Protein 7YRB (pdb70)

Radius of gyration: 11.45 Å; Cα contacts (8 Å, |Δi|>4): 161; chains: 1; bounding box: 30×28×24 Å

Nearest PDB structures (foldseek):
  7yrb-assembly1_A  TM=1.012E+00  e=1.126E-17  Homo sapiens
  8j9q-assembly3_C  TM=8.832E-01  e=6.748E-05  Homo sapiens
  8j9r-assembly1_A  TM=9.237E-01  e=1.129E-04  Homo sapiens
  8p83-assembly1_D  TM=8.266E-01  e=2.483E-03  Homo sapiens
  8bja-assembly1_B  TM=8.768E-01  e=1.506E-02  Homo sapiens

Sequence (83 aa):
GSDAIEKAVSRGQCLYKISSYTSYPMHDFYRCHTCNTTDRNAICVNCIKKCHQGHDVEFIRHDRFFCDCGAGTLSNPCTLAGE

Organism: Homo sapiens (NCBI:txid9606)

Solvent-accessible surface area: 4979 Å² total; per-residue (Å²): 132,98,90,56,38,100,119,16,22,92,181,30,89,3,4,47,121,97,4,46,143,107,48,128,21,77,10,40,6,43,25,0,67,85,1,63,83,47,120,192,0,13,0,0,17,19,0,12,140,102,15,3,140,82,51,85,57,89,107,51,118,97,42,158,10,45,0,23,1,15,29,58,67,15,68,69,109,19,45,29,45,72,168

InterPro domains:
  IPR003126 Zinc finger, UBR-type [PF02207] (272-318)
  IPR003126 Zinc finger, UBR-type [PS51157] (257-328)
  IPR003126 Zinc finger, UBR-type [SM00396] (262-327)
  IPR006626 Parallel beta-helix repeat [SM00710] (26-48)
  IPR006626 Parallel beta-helix repeat [SM00710] (49-71)
  IPR006626 Parallel beta-helix repeat [SM00710] (72-94)
  IPR006626 Parallel beta-helix repeat [SM00710] (95-117)
  IPR006626 Parallel beta-helix repeat [SM00710] (118-140)
  IPR006626 Parallel beta-helix repeat [SM00710] (141-163)
  IPR006626 Parallel beta-helix repeat [SM00710] (164-186)
  IPR006626 Parallel beta-helix repeat [SM00710] (187-209)
  IPR006626 Parallel beta-helix repeat [SM00710] (210-232)
  IPR006626 Parallel beta-helix repeat [SM00710] (233-254)
  IPR006633 Carbohydrate-binding/sugar hydrolysis domain [SM00722] (26-131)
  IPR006633 Carbohydrate-binding/sugar hydrolysis domain [SM00722] (132-261)
  IPR011050 Pectin lyase fold/virulence factor [SSF51126] (27-119)
  IPR011050 Pectin lyase fold/virulence factor [SSF51126] (88-250)
  IPR012334 Pectin lyase fold [G3DSA:2.160.20.10] (20-137)
  IPR012334 Pectin lyase fold [G3DSA:2.160.20.10] (138-266)
  IPR022441 Parallel beta-helix repeat-2 [TIGR03804] (112-153)

Secondary structure (DSSP, 8-state):
--SHHHHHHHTT--THHHHTTT---EEEEEEESTT-SSTT--B-HHHHHHTTTTS-EEEEEEEE---TTTTT-SSS--TTS--

Structure (mmCIF, N/CA/C/O backbone):
data_7YRB
#
_entry.id   7YRB
#
_cell.length_a   38.848
_cell.length_b   39.359
_cell.length_c   45.248
_cell.angle_alpha   90.000
_cell.angle_beta   90.000
_cell.angle_gamma   90.000
#
_symmetry.space_group_name_H-M   'P 21 21 21'
#
loop_
_entity.id
_entity.type
_entity.pdbx_description
1 polymer 'F-box protein 11, isoform CRA_f'
2 non-polymer 'ZINC ION'
3 non-polymer 'SULFATE ION'
4 water water
#
loop_
_atom_site.group_PDB
_atom_site.id
_atom_site.type_symbol
_atom_site.label_atom_id
_atom_site.label_alt_id
_atom_site.label_comp_id
_atom_site.label_asym_id
_atom_site.label_entity_id
_atom_site.label_seq_id
_atom_site.pdbx_PDB_ins_code
_atom_site.Cartn_x
_atom_site.Cartn_y
_atom_site.Cartn_z
_atom_site.occupancy
_atom_site.B_iso_or_equiv
_atom_site.auth_seq_id
_atom_site.auth_comp_id
_atom_site.auth_asym_id
_atom_site.auth_atom_id
_atom_site.pdbx_PDB_model_num
ATOM 1 N N . GLY A 1 1 ? 0.97976 14.07120 1.73079 1.000 23.73518 822 GLY A N 1
ATOM 2 C CA . GLY A 1 1 ? 1.22852 13.87618 0.30770 1.000 23.12711 822 GLY A CA 1
ATOM 3 C C . GLY A 1 1 ? 0.29088 12.83717 -0.26323 1.000 20.95358 822 GLY A C 1
ATOM 4 O O . GLY A 1 1 ? -0.62045 12.39812 0.43318 1.000 22.78840 822 GLY A O 1
ATOM 7 N N . SER A 1 2 ? 0.50165 12.45217 -1.51523 1.000 21.05215 823 SER A N 1
ATOM 8 C CA . SER A 1 2 ? -0.34898 11.42286 -2.11251 1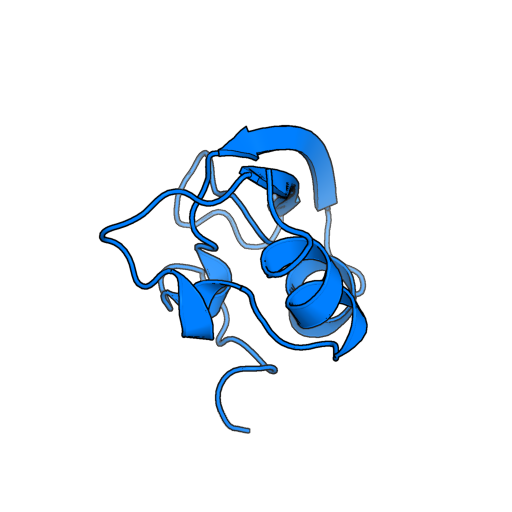.000 22.80005 823 SER A CA 1
ATOM 9 C C . SER A 1 2 ? -0.00742 10.04985 -1.52858 1.000 23.71522 823 SER A C 1
ATOM 10 O O . SER A 1 2 ? 1.03151 9.85107 -0.89316 1.000 24.09795 823 SER A O 1
ATOM 18 N N . ASP A 1 3 ? -0.88475 9.08877 -1.78704 1.000 21.24807 824 ASP A N 1
ATOM 19 C CA . ASP A 1 3 ? -0.66041 7.70098 -1.38792 1.000 20.95119 824 ASP A CA 1
ATOM 20 C C . ASP A 1 3 ? 0.14325 6.91187 -2.40918 1.000 23.82947 824 ASP A C 1
ATOM 21 O O . ASP A 1 3 ? 0.22050 5.68727 -2.29553 1.000 22.39327 824 ASP A O 1
ATOM 30 N N . ALA A 1 4 ? 0.80388 7.55854 -3.36107 1.000 23.11726 825 ALA A N 1
ATOM 31 C CA . ALA A 1 4 ? 1.40772 6.78304 -4.44513 1.000 21.85893 825 ALA A CA 1
ATOM 32 C C . ALA A 1 4 ? 2.55044 5.88628 -3.95514 1.000 20.81760 825 ALA A C 1
ATOM 33 O O . ALA A 1 4 ? 2.71659 4.77347 -4.45937 1.000 21.02052 825 ALA A O 1
ATOM 40 N N . ILE A 1 5 ? 3.36402 6.34543 -3.00492 1.000 21.18630 826 ILE A N 1
ATOM 41 C CA . ILE A 1 5 ? 4.42881 5.49560 -2.47457 1.000 20.55647 826 ILE A CA 1
ATOM 42 C C . ILE A 1 5 ? 3.83234 4.34795 -1.67630 1.000 21.80851 826 ILE A C 1
ATOM 43 O O . ILE A 1 5 ? 4.26729 3.19569 -1.79736 1.000 21.44689 826 ILE A O 1
ATOM 59 N N . GLU A 1 6 ? 2.84138 4.64480 -0.83035 1.000 23.26800 827 GLU A N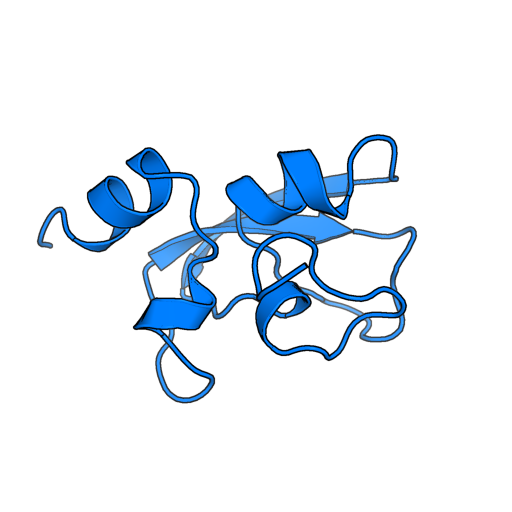 1
ATOM 60 C CA . GLU A 1 6 ? 2.21498 3.60108 -0.02544 1.000 21.90057 827 GLU A CA 1
ATOM 61 C C . GLU A 1 6 ? 1.56800 2.54930 -0.90866 1.000 24.07218 827 GLU A C 1
ATOM 62 O O . GLU A 1 6 ? 1.61762 1.34781 -0.60479 1.000 24.06691 827 GLU A O 1
ATOM 74 N N . LYS A 1 7 ? 0.97318 2.96759 -2.01204 1.000 21.93096 828 LYS A N 1
ATOM 75 C CA . LYS A 1 7 ? 0.36721 2.01356 -2.92800 1.000 22.20019 828 LYS A CA 1
ATOM 76 C C . LYS A 1 7 ? 1.42469 1.13772 -3.59510 1.000 23.14148 828 LYS A C 1
ATOM 77 O O . LYS A 1 7 ? 1.21746 -0.07319 -3.77243 1.000 25.10815 828 LYS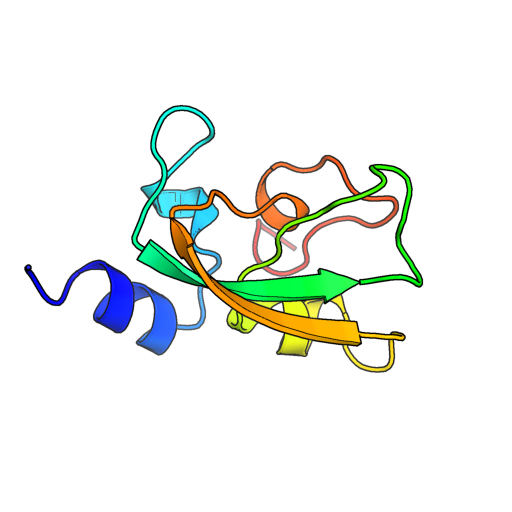 A O 1
ATOM 96 N N . ALA A 1 8 ? 2.54483 1.72919 -4.01521 1.000 21.25471 829 ALA A N 1
ATOM 97 C CA . ALA A 1 8 ? 3.61357 0.92459 -4.60054 1.000 22.12622 829 ALA A CA 1
ATOM 98 C C . ALA A 1 8 ? 4.12686 -0.10442 -3.60114 1.000 20.68078 829 ALA A C 1
ATOM 99 O O . ALA A 1 8 ? 4.41587 -1.25453 -3.96329 1.000 23.69267 829 ALA A O 1
ATOM 106 N N . VAL A 1 9 ? 4.24773 0.28776 -2.33256 1.000 21.25883 830 VAL A N 1
ATOM 107 C CA . VAL A 1 9 ? 4.68485 -0.66858 -1.31352 1.000 20.90381 830 VAL A CA 1
ATOM 108 C C . VAL A 1 9 ? 3.68070 -1.80191 -1.18502 1.000 21.63362 830 VAL A C 1
ATOM 109 O O . VAL A 1 9 ? 4.04848 -2.98272 -1.03990 1.000 22.38715 830 VAL A O 1
ATOM 122 N N . SER A 1 10 ? 2.39091 -1.46512 -1.21580 1.000 21.36584 831 SER A N 1
ATOM 123 C CA . SER A 1 10 ? 1.34584 -2.47384 -1.11773 1.000 23.75857 831 SER A CA 1
ATOM 124 C C . SER A 1 10 ? 1.35601 -3.43934 -2.28680 1.000 22.39354 831 SER A C 1
ATOM 125 O O . SER A 1 10 ? 0.84914 -4.56070 -2.15357 1.000 24.67812 831 SER A O 1
ATOM 133 N N . ARG A 1 11 ? 1.83490 -3.01733 -3.44949 1.000 22.91876 832 ARG A N 1
ATOM 134 C CA . ARG A 1 11 ? 1.94294 -3.92372 -4.58147 1.000 23.49668 832 ARG A CA 1
ATOM 135 C C . ARG A 1 11 ? 3.11681 -4.89123 -4.45228 1.000 22.75937 832 ARG A C 1
ATOM 136 O O . ARG A 1 11 ? 3.32304 -5.71894 -5.34468 1.000 22.68602 832 ARG A O 1
ATOM 157 N N . GLY A 1 12 ? 3.94528 -4.72888 -3.42326 1.000 22.56965 833 GLY A N 1
ATOM 158 C CA . GLY A 1 12 ? 5.06197 -5.60697 -3.21584 1.000 22.20882 833 GLY A CA 1
ATOM 159 C C . GLY A 1 12 ? 6.28328 -5.32132 -4.04061 1.000 23.85961 833 GLY A C 1
ATOM 160 O O . GLY A 1 12 ? 7.23066 -6.12396 -4.02359 1.000 24.46438 833 GLY A O 1
ATOM 164 N N . GLN A 1 13 ? 6.32882 -4.18742 -4.71896 1.000 24.33907 834 GLN A N 1
ATOM 165 C CA . GLN A 1 13 ? 7.40738 -3.92221 -5.64767 1.000 26.27995 834 GLN A CA 1
ATOM 166 C C . GLN A 1 13 ? 8.50043 -3.10664 -4.94190 1.000 23.04609 834 GLN A C 1
ATOM 167 O O . GLN A 1 13 ? 8.30857 -2.53761 -3.86221 1.000 22.84544 834 GLN A O 1
ATOM 181 N N . CYS A 1 14 ? 9.66620 -3.06397 -5.56784 1.000 22.28446 835 CYS A N 1
ATOM 182 C CA . CYS A 1 14 ? 10.74349 -2.21956 -5.06937 1.000 21.67294 835 CYS A CA 1
ATOM 183 C C . CYS A 1 14 ? 10.52515 -0.76146 -5.45464 1.000 21.83155 835 CYS A C 1
ATOM 184 O O . CYS A 1 14 ? 10.18176 -0.44081 -6.59710 1.000 25.57884 835 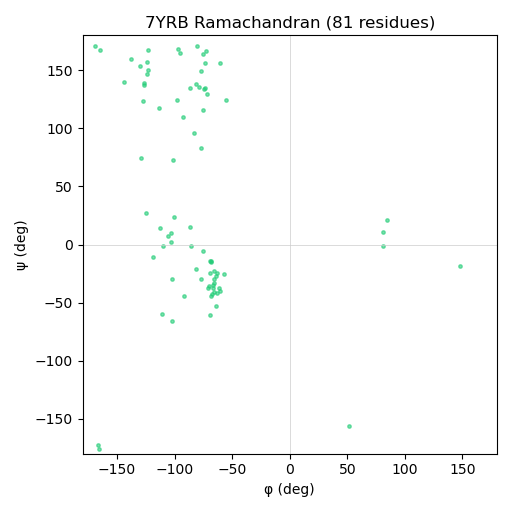CYS A O 1
ATOM 191 N N . LEU A 1 15 ? 10.74373 0.13080 -4.49717 1.000 20.18312 836 LEU A N 1
ATOM 192 C CA . LEU A 1 15 ? 10.48355 1.54210 -4.76380 1.000 20.66010 836 LEU A CA 1
ATOM 193 C C . LEU A 1 15 ? 11.44423 2.16153 -5.76780 1.000 26.18259 836 LEU A C 1
ATOM 194 O O . LEU A 1 15 ? 11.17085 3.25836 -6.26754 1.000 24.92500 836 LEU A O 1
ATOM 210 N N . TYR A 1 16 ? 12.54777 1.50717 -6.08660 1.000 24.81418 837 TYR A N 1
ATOM 211 C CA . TYR A 1 16 ? 13.43066 2.05988 -7.10561 1.000 23.04654 837 TYR A CA 1
ATOM 212 C C . TYR A 1 16 ? 12.74399 2.13804 -8.46267 1.000 29.76454 837 TYR A C 1
ATOM 213 O O . TYR A 1 16 ? 13.12470 2.97063 -9.30075 1.000 28.50539 837 TYR A O 1
ATOM 231 N N . LYS A 1 17 ? 11.73608 1.30029 -8.69538 1.000 25.42478 838 LYS A N 1
ATOM 232 C CA . LYS A 1 17 ? 11.04049 1.27684 -9.98040 1.000 29.83459 838 LYS A CA 1
ATOM 233 C C . LYS A 1 17 ? 10.23390 2.53853 -10.21496 1.000 36.05431 838 LYS A C 1
ATOM 234 O O . LYS A 1 17 ? 9.76406 2.77089 -11.34038 1.000 34.77124 838 LYS A O 1
ATOM 253 N N . ILE A 1 18 ? 10.00543 3.33296 -9.17872 1.000 27.77419 839 ILE A N 1
ATOM 254 C CA . ILE A 1 18 ? 9.36749 4.63067 -9.36743 1.000 29.46495 839 ILE A CA 1
ATOM 255 C C . ILE A 1 18 ? 10.24172 5.79976 -8.94638 1.000 30.81976 839 ILE A C 1
ATOM 256 O O . ILE A 1 18 ? 9.90884 6.93721 -9.28944 1.000 31.67198 839 ILE A O 1
ATOM 272 N N . SER A 1 19 ? 11.36627 5.57856 -8.25780 1.000 26.76163 840 SER A N 1
ATOM 273 C CA . SER A 1 19 ? 12.20978 6.68804 -7.83748 1.000 29.55883 840 SER A CA 1
ATOM 274 C C . SER A 1 19 ? 13.44176 6.87222 -8.70418 1.000 32.16452 840 SER A C 1
ATOM 275 O O . SER A 1 19 ? 13.92122 8.00195 -8.84559 1.000 31.02755 840 SER A O 1
ATOM 283 N N . SER A 1 20 ? 13.96287 5.79509 -9.29210 1.000 30.31001 841 SER A N 1
ATOM 284 C CA . SER A 1 20 ? 15.29188 5.80806 -9.88442 1.000 29.41898 841 SER A CA 1
ATOM 285 C C . SER A 1 20 ? 16.23963 6.35294 -8.82268 1.000 33.73091 841 SER A C 1
ATOM 286 O O . SER A 1 20 ? 15.94087 6.26461 -7.61553 1.000 29.29957 841 SER A O 1
ATOM 294 N N . TYR A 1 21 ? 17.36866 6.91030 -9.24459 1.000 32.57417 842 TYR A N 1
ATOM 295 C CA . TYR A 1 21 ? 18.37450 7.46664 -8.34969 1.000 33.23074 842 TYR A CA 1
ATOM 296 C C . TYR A 1 21 ? 18.32448 8.99051 -8.31631 1.000 35.06119 842 TYR A C 1
ATOM 297 O O . TYR A 1 21 ? 19.20127 9.62361 -7.71504 1.000 36.59646 842 TYR A O 1
ATOM 315 N N . THR A 1 22 ? 17.29063 9.58712 -8.91352 1.000 36.84997 843 THR A N 1
ATOM 316 C CA . THR A 1 22 ? 17.17241 11.03240 -9.05114 1.000 39.97563 843 THR A CA 1
ATOM 317 C C . THR A 1 22 ? 16.07833 11.62593 -8.18120 1.000 38.43966 843 THR A C 1
ATOM 318 O O . THR A 1 22 ? 15.86542 12.83985 -8.21527 1.000 41.67992 843 THR A O 1
ATOM 329 N N . SER A 1 23 ? 15.34913 10.80154 -7.43367 1.000 33.84935 844 SER A N 1
ATOM 330 C CA . SER A 1 23 ? 14.35733 11.29271 -6.49727 1.000 30.13592 844 SER A CA 1
ATOM 331 C C . SER A 1 23 ? 14.47881 10.48885 -5.21853 1.000 29.21562 844 SER A C 1
ATOM 332 O O . SER A 1 23 ? 15.01400 9.37259 -5.21318 1.000 30.84195 844 SER A O 1
ATOM 340 N N . TYR A 1 24 ? 13.95463 11.06144 -4.14157 1.000 26.07691 845 TYR A N 1
ATOM 341 C CA . TYR A 1 24 ? 14.08874 10.49756 -2.80195 1.000 25.19960 845 TYR A CA 1
ATOM 342 C C . TYR A 1 24 ? 12.70173 10.41624 -2.17301 1.000 24.81046 845 TYR A C 1
ATOM 343 O O . TYR A 1 24 ? 12.37208 11.18169 -1.26468 1.000 29.34943 845 TYR A O 1
ATOM 361 N N . PRO A 1 25 ? 11.88082 9.46031 -2.59968 1.000 24.63949 846 PRO A N 1
ATOM 362 C CA . PRO A 1 25 ? 10.56350 9.29607 -1.96737 1.000 28.81213 846 PRO A CA 1
ATOM 363 C C . PRO A 1 25 ? 10.67398 8.97280 -0.48618 1.000 26.06922 846 PRO A C 1
ATOM 364 O O . PRO A 1 25 ? 11.64779 8.39060 -0.01132 1.000 26.33777 846 PRO A O 1
ATOM 375 N N . MET A 1 26 ? 9.61512 9.28638 0.23821 1.000 26.22476 847 MET A N 1
ATOM 376 C CA . MET A 1 26 ? 9.57651 9.09301 1.68004 1.000 23.20321 847 MET A CA 1
ATOM 377 C C . MET A 1 26 ? 8.87169 7.79415 2.02410 1.000 25.76132 847 MET A C 1
ATOM 378 O O . MET A 1 26 ? 7.71872 7.59730 1.64082 1.000 26.19699 847 MET A O 1
ATOM 392 N N . HIS A 1 27 ? 9.54738 6.92531 2.76332 1.000 21.97589 848 HIS A N 1
ATOM 393 C CA . HIS A 1 27 ? 8.92962 5.70814 3.30736 1.000 21.03113 848 HIS A CA 1
ATOM 394 C C . HIS A 1 27 ? 9.87057 5.13664 4.36311 1.000 21.53258 848 HIS A C 1
ATOM 395 O O . HIS A 1 27 ? 10.88002 5.75128 4.71469 1.000 20.92561 848 HIS A O 1
ATOM 409 N N . ASP A 1 28 ? 9.54866 3.94244 4.87169 1.000 22.15269 849 ASP A N 1
ATOM 410 C CA . ASP A 1 28 ? 10.42067 3.29510 5.83972 1.000 19.99273 849 ASP A CA 1
ATOM 411 C C . ASP A 1 28 ? 11.64017 2.76011 5.12178 1.000 20.55154 849 ASP A C 1
ATOM 412 O O . ASP A 1 28 ? 11.50268 2.12017 4.08495 1.000 25.56426 849 ASP A O 1
ATOM 421 N N . PHE A 1 29 ? 12.83867 2.99447 5.65155 1.000 19.82718 850 PHE A N 1
ATOM 422 C CA . PHE A 1 29 ? 13.97327 2.30713 5.06988 1.000 18.19686 850 PHE A CA 1
ATOM 423 C C . PHE A 1 29 ? 14.81326 1.61886 6.12673 1.000 19.64078 850 PHE A C 1
ATOM 424 O O . PHE A 1 29 ? 14.76894 1.92292 7.31611 1.000 19.00044 850 PHE A O 1
ATOM 441 N N . TYR A 1 30 ? 15.46917 0.58131 5.65649 1.000 18.80902 851 TYR A N 1
ATOM 442 C CA . TYR A 1 30 ? 16.20375 -0.36861 6.43993 1.000 17.97907 851 TYR A CA 1
ATOM 443 C C . TYR A 1 30 ? 17.63671 -0.41404 5.94625 1.000 18.96802 851 TYR A C 1
ATOM 444 O O . TYR A 1 30 ? 17.97747 0.05127 4.85552 1.000 20.85691 851 TYR A O 1
ATOM 462 N N . ARG A 1 31 ? 18.46259 -1.04995 6.74360 1.000 19.78734 852 ARG A N 1
ATOM 463 C CA . ARG A 1 31 ? 19.87073 -1.22183 6.45012 1.000 18.68385 852 ARG A CA 1
ATOM 464 C C . ARG A 1 31 ? 20.18484 -2.69893 6.54913 1.000 22.32609 852 ARG A C 1
ATOM 465 O O . ARG A 1 31 ? 19.68784 -3.37362 7.44965 1.000 20.98283 852 ARG A O 1
ATOM 486 N N . CYS A 1 32 ? 20.99825 -3.20830 5.62950 1.000 19.20712 853 CYS A N 1
ATOM 487 C CA . CYS A 1 32 ? 21.46213 -4.58718 5.70504 1.000 18.70387 853 CYS A CA 1
ATOM 488 C C . CYS A 1 32 ? 22.96087 -4.56320 5.95739 1.000 23.74671 853 CYS A C 1
ATOM 489 O O . CYS A 1 32 ? 23.73006 -4.04291 5.14253 1.000 22.75502 853 CYS A O 1
ATOM 496 N N . HIS A 1 33 ? 23.36043 -5.10926 7.10812 1.000 23.36921 854 HIS A N 1
ATOM 497 C CA . HIS A 1 33 ? 24.76691 -5.20562 7.47720 1.000 26.70761 854 HIS A CA 1
ATOM 498 C C . HIS A 1 33 ? 25.45988 -6.39116 6.84025 1.000 27.46138 854 HIS A C 1
ATOM 499 O O . HIS A 1 33 ? 26.69670 -6.41719 6.76847 1.000 32.72619 854 HIS A O 1
ATOM 513 N N . THR A 1 34 ? 24.69654 -7.38990 6.42151 1.000 22.28049 855 THR A N 1
ATOM 514 C CA . THR A 1 34 ? 25.27655 -8.54057 5.75251 1.000 26.51908 855 THR A CA 1
ATOM 515 C C . THR A 1 34 ? 25.78577 -8.17830 4.36795 1.000 29.08811 855 THR A C 1
ATOM 516 O O . THR A 1 34 ? 26.79215 -8.72584 3.91200 1.000 30.47091 855 THR A O 1
ATOM 527 N N . CYS A 1 35 ? 25.08524 -7.27962 3.67458 1.000 27.90125 856 CYS A N 1
ATOM 528 C CA . CYS A 1 35 ? 25.35558 -6.93426 2.28733 1.000 31.08181 856 CYS A CA 1
ATOM 529 C C . CYS A 1 35 ? 26.12457 -5.62924 2.16782 1.000 39.72227 856 CYS A C 1
ATOM 530 O O . CYS A 1 35 ? 26.06153 -4.97690 1.11779 1.000 45.09224 856 CYS A O 1
ATOM 537 N N . ASN A 1 36 ? 26.84469 -5.23836 3.22592 1.000 44.23106 857 ASN A N 1
ATOM 538 C CA . ASN A 1 36 ? 27.44363 -3.90345 3.33697 1.000 50.69905 857 ASN A CA 1
ATOM 539 C C . ASN A 1 36 ? 28.70027 -3.81391 2.47906 1.000 56.44376 857 ASN A C 1
ATOM 540 O O . ASN A 1 36 ? 29.83708 -3.94946 2.93845 1.000 59.77469 857 ASN A O 1
ATOM 551 N N . THR A 1 37 ? 28.47422 -3.55017 1.20754 1.000 59.68887 858 THR A N 1
ATOM 552 C CA . THR A 1 37 ? 29.51314 -3.07487 0.31182 1.000 60.93793 858 THR A CA 1
ATOM 553 C C . THR A 1 37 ? 29.52638 -1.55596 0.28565 1.000 63.84711 858 THR A C 1
ATOM 554 O O . THR A 1 37 ? 30.59410 -0.93288 0.33115 1.000 65.44845 858 THR A O 1
ATOM 565 N N . THR A 1 38 ? 28.33394 -0.96723 0.20576 1.000 67.81173 859 THR A N 1
ATOM 566 C CA . THR A 1 38 ? 28.09661 0.42825 0.54499 1.000 70.51760 859 THR A CA 1
ATOM 567 C C . THR A 1 38 ? 27.83243 0.50865 2.04376 1.000 63.21421 859 THR A C 1
ATOM 568 O O . THR A 1 38 ? 27.06085 -0.29014 2.58559 1.000 59.03254 859 THR A O 1
ATOM 579 N N . ASP A 1 39 ? 28.46566 1.46910 2.71193 1.000 64.14972 860 ASP A N 1
ATOM 580 C CA . ASP A 1 39 ? 28.46659 1.45990 4.17173 1.000 63.36281 860 ASP A CA 1
ATOM 581 C C . ASP A 1 39 ? 27.07840 1.76222 4.74253 1.000 59.59649 860 ASP A C 1
ATOM 582 O O . ASP A 1 39 ? 26.50133 0.93394 5.45868 1.000 56.16906 860 ASP A O 1
ATOM 591 N N . ARG A 1 40 ? 26.51876 2.93770 4.44568 1.000 46.87194 861 ARG A N 1
ATOM 592 C CA . ARG A 1 40 ? 25.18415 3.28922 4.94891 1.000 37.80306 861 ARG A CA 1
ATOM 593 C C . ARG A 1 40 ? 24.11462 3.09837 3.87150 1.000 34.43807 861 ARG A C 1
ATOM 594 O O . ARG A 1 40 ? 23.51705 4.05146 3.37025 1.000 31.90262 861 ARG A O 1
ATOM 615 N N . ASN A 1 41 ? 23.80968 1.83339 3.57904 1.000 24.63225 862 ASN A N 1
ATOM 616 C CA . ASN A 1 41 ? 22.79894 1.56779 2.56634 1.000 21.41065 862 ASN A CA 1
ATOM 617 C C . ASN A 1 41 ? 21.40965 1.89048 3.11488 1.000 22.75716 862 ASN A C 1
ATOM 618 O O . ASN A 1 41 ? 21.17340 1.90181 4.33249 1.000 21.22264 862 ASN A O 1
ATOM 629 N N . ALA A 1 42 ? 20.48905 2.16505 2.18800 1.000 19.54244 863 ALA A N 1
ATOM 630 C CA . ALA A 1 42 ? 19.07356 2.37107 2.48522 1.000 20.02200 863 ALA A CA 1
ATOM 631 C C . ALA A 1 42 ? 18.27156 1.44775 1.58994 1.000 18.91426 863 ALA A C 1
ATOM 632 O O . ALA A 1 42 ? 18.44944 1.45698 0.36811 1.000 20.75197 863 ALA A O 1
ATOM 639 N N . ILE A 1 43 ? 17.44079 0.60409 2.20424 1.000 17.54216 864 ILE A N 1
ATOM 640 C CA . ILE A 1 43 ? 16.71944 -0.45641 1.50085 1.000 17.04798 864 ILE A CA 1
ATOM 641 C C . ILE A 1 43 ? 15.22869 -0.36021 1.80210 1.000 15.57693 864 ILE A C 1
ATOM 642 O O . ILE A 1 43 ? 14.83060 -0.17241 2.95727 1.000 16.50061 864 ILE A O 1
ATOM 658 N N . CYS A 1 44 ? 14.39871 -0.53270 0.76846 1.000 16.52099 865 CYS A N 1
ATOM 659 C CA . CYS A 1 44 ? 12.96498 -0.41335 0.94085 1.000 19.03675 865 CYS A CA 1
ATOM 660 C C . CYS A 1 44 ? 12.39923 -1.64644 1.65093 1.000 18.18299 865 CYS A C 1
ATOM 661 O O . CYS A 1 44 ? 13.06410 -2.68158 1.78207 1.000 18.03226 865 CYS A O 1
ATOM 668 N N . VAL A 1 45 ? 11.16418 -1.51761 2.15738 1.000 16.83365 866 VAL A N 1
ATOM 669 C CA . VAL A 1 45 ? 10.63669 -2.57791 3.02114 1.000 18.57404 866 VAL A CA 1
ATOM 670 C C . VAL A 1 45 ? 10.41866 -3.87508 2.24511 1.000 20.36164 866 VAL A C 1
ATOM 671 O O . VAL A 1 45 ? 10.62944 -4.96994 2.78690 1.000 21.49244 866 VAL A O 1
ATOM 684 N N . ASN A 1 46 ? 10.02394 -3.80066 0.97497 1.000 18.04179 867 ASN A N 1
ATOM 685 C CA . ASN A 1 46 ? 9.78930 -5.04509 0.24159 1.000 18.98809 867 ASN A CA 1
ATOM 686 C C . ASN A 1 46 ? 11.09540 -5.74898 -0.04811 1.000 19.63569 867 ASN A C 1
ATOM 687 O O . ASN A 1 46 ? 11.14792 -6.98976 0.01629 1.000 20.37458 867 ASN A O 1
ATOM 698 N N . CYS A 1 47 ? 12.15613 -4.99690 -0.35077 1.000 18.30096 868 CYS A N 1
ATOM 699 C CA . CYS A 1 47 ? 13.47271 -5.60633 -0.53141 1.000 19.72527 868 CYS A CA 1
ATOM 700 C C . CYS A 1 47 ? 13.99932 -6.19397 0.76351 1.000 20.36246 868 CYS A C 1
ATOM 701 O O . CYS A 1 47 ? 14.56917 -7.29810 0.76342 1.000 21.92095 868 CYS A O 1
ATOM 708 N N . ILE A 1 48 ? 13.80764 -5.51212 1.88921 1.000 17.97667 869 ILE A N 1
ATOM 709 C CA . ILE A 1 48 ? 14.39104 -6.04711 3.12645 1.000 17.26912 869 ILE A CA 1
ATOM 710 C C . ILE A 1 48 ? 13.73607 -7.37243 3.50050 1.000 20.31013 869 ILE A C 1
ATOM 711 O O . ILE A 1 48 ? 14.39149 -8.24209 4.09215 1.000 21.40293 869 ILE A O 1
ATOM 727 N N . LYS A 1 49 ? 12.44352 -7.52812 3.19203 1.000 20.19120 870 LYS A N 1
ATOM 728 C CA . LYS A 1 49 ? 11.68481 -8.74236 3.51033 1.000 23.48617 870 LYS A CA 1
ATOM 729 C C . LYS A 1 49 ? 11.99142 -9.87985 2.55836 1.000 26.23233 870 LYS A C 1
ATOM 730 O O . LYS A 1 49 ? 11.85911 -11.05319 2.93362 1.000 28.81173 870 LYS A O 1
ATOM 749 N N . LYS A 1 50 ? 12.33845 -9.57222 1.30913 1.000 20.53023 871 LYS A N 1
ATOM 750 C CA . LYS A 1 50 ? 12.50737 -10.61077 0.29895 1.000 23.33604 871 LYS A CA 1
ATOM 751 C C . LYS A 1 50 ? 13.96661 -10.76935 -0.11149 1.000 26.84332 871 LYS A C 1
ATOM 752 O O . LYS A 1 50 ? 14.56527 -11.82503 0.11255 1.000 28.48791 871 LYS A O 1
ATOM 771 N N . CYS A 1 51 ? 14.58708 -9.71991 -0.63252 1.000 22.22308 872 CYS A N 1
ATOM 772 C CA . CYS A 1 51 ? 15.97802 -9.77229 -1.05163 1.000 22.96821 872 CYS A CA 1
ATOM 773 C C . CYS A 1 51 ? 16.93459 -9.97678 0.11174 1.000 21.82892 872 CYS A C 1
ATOM 774 O O . CYS A 1 51 ? 18.06567 -10.44884 -0.10219 1.000 26.67500 872 CYS A O 1
ATOM 781 N N . HIS A 1 52 ? 16.52707 -9.63350 1.32661 1.000 22.06123 873 HIS A N 1
ATOM 782 C CA . HIS A 1 52 ? 17.41247 -9.74477 2.47845 1.000 19.61807 873 HIS A CA 1
ATOM 783 C C . HIS A 1 52 ? 16.80244 -10.58986 3.57634 1.000 22.43268 873 HIS A C 1
ATOM 784 O O . HIS A 1 52 ? 17.14303 -10.43635 4.74626 1.000 20.36870 873 HIS A O 1
ATOM 798 N N . GLN A 1 53 ? 15.91665 -11.51082 3.18861 1.000 24.57832 874 GLN A N 1
ATOM 799 C CA . GLN A 1 53 ? 15.38272 -12.48850 4.12670 1.000 26.51195 874 GLN A CA 1
ATOM 800 C C . GLN A 1 53 ? 16.48780 -13.25954 4.81145 1.000 22.95673 874 GLN A C 1
ATOM 801 O O . GLN A 1 53 ? 17.32446 -13.88551 4.15000 1.000 25.44776 874 GLN A O 1
ATOM 815 N N . GLY A 1 54 ? 16.47151 -13.22723 6.13016 1.000 25.23575 875 GLY A N 1
ATOM 816 C CA . GLY A 1 54 ? 17.47236 -13.93571 6.90273 1.000 25.70252 875 GLY A CA 1
ATOM 817 C C . GLY A 1 54 ? 18.79099 -13.21257 7.03521 1.000 26.71043 875 GLY A C 1
ATOM 818 O O . GLY A 1 54 ? 19.71298 -13.73829 7.67136 1.000 27.12781 875 GLY A O 1
ATOM 822 N N . HIS A 1 55 ? 18.93188 -12.03833 6.43597 1.000 23.75376 876 HIS A N 1
ATOM 823 C CA . HIS A 1 55 ? 20.13584 -11.25305 6.61930 1.000 21.70440 876 HIS A CA 1
ATOM 824 C C . HIS A 1 55 ? 20.07476 -10.48964 7.93451 1.000 21.70286 876 HIS A C 1
ATOM 825 O O . HIS A 1 55 ? 19.03350 -10.42636 8.60018 1.000 26.49465 876 HIS A O 1
ATOM 839 N N . ASP A 1 56 ? 21.21185 -9.87699 8.29215 1.000 23.42062 877 ASP A N 1
ATOM 840 C CA . ASP A 1 56 ? 21.33999 -9.02107 9.47089 1.000 23.30256 877 ASP A CA 1
ATOM 841 C C . ASP A 1 56 ? 20.85834 -7.60962 9.14288 1.000 22.84692 877 ASP A C 1
ATOM 842 O O . ASP A 1 56 ? 21.62091 -6.77022 8.66175 1.000 25.05572 877 ASP A O 1
ATOM 851 N N . VAL A 1 57 ? 19.60263 -7.32890 9.45778 1.000 21.54491 878 VAL A N 1
ATOM 852 C CA . VAL A 1 57 ? 18.94176 -6.11705 9.00496 1.000 21.15161 878 VAL A CA 1
ATOM 853 C C . VAL A 1 57 ? 18.40039 -5.32027 10.18447 1.000 25.90999 878 VAL A C 1
ATOM 854 O O . VAL A 1 57 ? 18.11715 -5.84985 11.26185 1.000 25.52248 878 VAL A O 1
ATOM 867 N N . GLU A 1 58 ? 18.21089 -4.02428 9.94764 1.000 23.21993 879 GLU A N 1
ATOM 868 C CA . GLU A 1 58 ? 17.74929 -3.09061 10.95709 1.000 23.19374 879 GLU A CA 1
ATOM 869 C C . GLU A 1 58 ? 16.84689 -2.08153 10.28244 1.000 23.64632 879 GLU A C 1
ATOM 870 O O . GLU A 1 58 ? 17.18600 -1.58792 9.20474 1.000 22.97349 879 GLU A O 1
ATOM 882 N N . PHE A 1 59 ? 15.75145 -1.71566 10.94706 1.000 23.09131 880 PHE A N 1
ATOM 883 C CA . PHE A 1 59 ? 14.99803 -0.52960 10.55920 1.000 22.04429 880 PHE A CA 1
ATOM 884 C C . PHE A 1 59 ? 15.75429 0.72864 10.95313 1.000 22.82333 880 PHE A C 1
ATOM 885 O O . PHE A 1 59 ? 16.28909 0.79909 12.06418 1.000 23.29289 880 PHE A O 1
ATOM 902 N N . ILE A 1 60 ? 15.84221 1.70681 10.04127 1.000 20.07372 881 ILE A N 1
ATOM 903 C CA . ILE A 1 60 ? 16.55162 2.93836 10.36531 1.000 20.71987 881 ILE A CA 1
ATOM 904 C C . ILE A 1 60 ? 15.57257 4.06249 10.69924 1.000 23.30427 881 ILE A C 1
ATOM 905 O O . ILE A 1 60 ? 15.55518 4.52899 11.84347 1.000 24.18800 881 ILE A O 1
ATOM 921 N N . ARG A 1 61 ? 14.76354 4.51199 9.72298 1.000 20.03825 882 ARG A N 1
ATOM 922 C CA . ARG A 1 61 ? 13.75802 5.54797 9.97987 1.000 21.01683 882 ARG A CA 1
ATOM 923 C C . ARG A 1 61 ? 12.81316 5.66249 8.78773 1.000 24.76156 882 ARG A C 1
ATOM 924 O O . ARG A 1 61 ? 13.01578 5.04507 7.73883 1.000 22.70849 882 ARG A O 1
ATOM 945 N N . HIS A 1 62 ? 11.74632 6.44094 8.98569 1.000 22.98423 883 HIS A N 1
ATOM 946 C CA . HIS A 1 62 ? 10.83826 6.84810 7.92583 1.000 23.71742 883 HIS A CA 1
ATOM 947 C C . HIS A 1 62 ? 11.33696 8.18377 7.39753 1.000 26.14208 883 HIS A C 1
ATOM 948 O O . HIS A 1 62 ? 11.25027 9.19301 8.10268 1.000 27.89270 883 HIS A O 1
ATOM 962 N N . ASP A 1 63 ? 11.86850 8.21016 6.18223 1.000 21.17681 884 ASP A N 1
ATOM 963 C CA . ASP A 1 63 ? 12.46065 9.43346 5.63707 1.000 21.91657 884 ASP A CA 1
ATOM 964 C C . ASP A 1 63 ? 12.65866 9.24327 4.13832 1.000 22.87519 884 ASP A C 1
ATOM 965 O O . ASP A 1 63 ? 12.31649 8.20519 3.56986 1.000 20.58200 884 ASP A O 1
ATOM 974 N N . ARG A 1 64 ? 13.25937 10.23844 3.50059 1.000 20.22628 885 ARG A N 1
ATOM 975 C CA . ARG A 1 64 ? 13.46609 10.19452 2.06679 1.000 20.39575 885 ARG A CA 1
ATOM 976 C C . ARG A 1 64 ? 14.69602 9.36038 1.72243 1.000 18.86849 885 ARG A C 1
ATOM 977 O O . ARG A 1 64 ? 15.73735 9.44750 2.38442 1.000 20.08967 885 ARG A O 1
ATOM 998 N N . PHE A 1 65 ? 14.55898 8.55204 0.67610 1.000 20.1751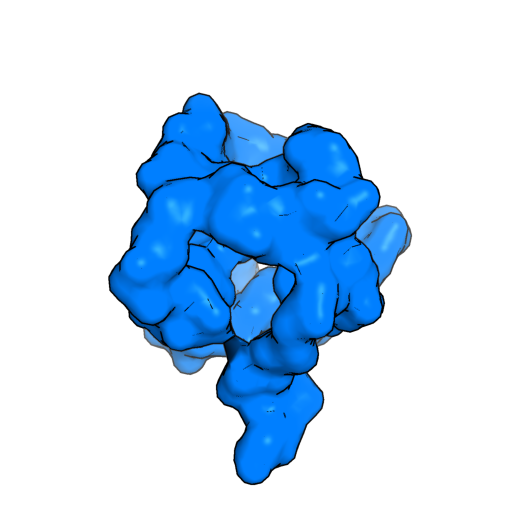3 886 PHE A N 1
ATOM 999 C CA . PHE A 1 65 ? 15.64838 7.67595 0.25457 1.000 17.93469 886 PHE A CA 1
ATOM 1000 C C . PHE A 1 65 ? 15.32924 7.18892 -1.14580 1.000 19.58672 886 PHE A C 1
ATOM 1001 O O . PHE A 1 65 ? 14.18117 7.24553 -1.58917 1.000 21.31117 886 PHE A O 1
ATOM 1018 N N . PHE A 1 66 ? 16.33139 6.59085 -1.79858 1.000 19.51784 887 PHE A N 1
ATOM 1019 C CA . PHE A 1 66 ? 16.07768 5.66712 -2.89406 1.000 21.84814 887 PHE A CA 1
ATOM 1020 C C . PHE A 1 66 ? 16.76481 4.34813 -2.56453 1.000 18.93407 887 PHE A C 1
ATOM 1021 O O . PHE A 1 66 ? 17.80544 4.31303 -1.88147 1.000 19.79441 887 PHE A O 1
ATOM 1038 N N . CYS A 1 67 ? 16.14298 3.26296 -3.00596 1.000 19.31073 888 CYS A N 1
ATOM 1039 C CA . CYS A 1 67 ? 16.50132 1.92022 -2.55397 1.000 19.03561 888 CYS A CA 1
ATOM 1040 C C . CYS A 1 67 ? 17.80089 1.45044 -3.21255 1.000 21.24333 888 CYS A C 1
ATOM 1041 O O . CYS A 1 67 ? 17.84555 1.25780 -4.43016 1.000 25.03917 888 CYS A O 1
ATOM 1048 N N . ASP A 1 68 ? 18.84730 1.24642 -2.40143 1.000 20.49987 889 ASP A N 1
ATOM 1049 C CA . ASP A 1 68 ? 20.12906 0.77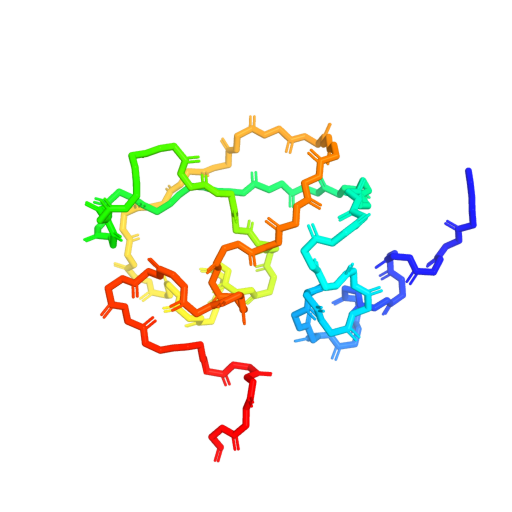831 -2.92858 1.000 21.92215 889 ASP A CA 1
ATOM 1050 C C . ASP A 1 68 ? 20.07737 -0.66387 -3.41961 1.000 23.63187 889 ASP A C 1
ATOM 1051 O O . ASP A 1 68 ? 20.91519 -1.06121 -4.24296 1.000 23.35941 889 ASP A O 1
ATOM 1060 N N . CYS A 1 69 ? 19.15745 -1.47571 -2.90907 1.000 19.60224 890 CYS A N 1
ATOM 1061 C CA . CYS A 1 69 ? 19.00090 -2.83966 -3.42599 1.000 17.72737 890 CYS A CA 1
ATOM 1062 C C . CYS A 1 69 ? 18.54725 -2.81191 -4.87499 1.000 25.50067 890 CYS A C 1
ATOM 1063 O O . CYS A 1 69 ? 19.19458 -3.38336 -5.76247 1.000 25.45062 890 CYS A O 1
ATOM 1070 N N . GLY A 1 70 ? 17.46359 -2.08880 -5.14594 1.000 21.63204 891 GLY A N 1
ATOM 1071 C CA . GLY A 1 70 ? 16.97295 -1.98017 -6.50717 1.000 26.44857 891 GLY A CA 1
ATOM 1072 C C . GLY A 1 70 ? 17.92224 -1.24554 -7.42818 1.000 28.10685 891 GLY A C 1
ATOM 1073 O O . GLY A 1 70 ? 17.95350 -1.50926 -8.63763 1.000 29.31194 891 GLY A O 1
ATOM 1077 N N . ALA A 1 71 ? 18.70040 -0.31648 -6.88474 1.000 28.09034 892 ALA A N 1
ATOM 1078 C CA . ALA A 1 71 ? 19.67322 0.40319 -7.69866 1.000 29.70395 892 ALA A CA 1
ATOM 1079 C C . ALA A 1 71 ? 20.81338 -0.50308 -8.15212 1.000 33.94543 892 ALA A C 1
ATOM 1080 O O . ALA A 1 71 ? 21.57583 -0.12826 -9.05133 1.000 35.47574 892 ALA A O 1
ATOM 1087 N N . GLY A 1 72 ? 20.95358 -1.67889 -7.56243 1.000 28.80586 893 GLY A N 1
ATOM 1088 C CA . GLY A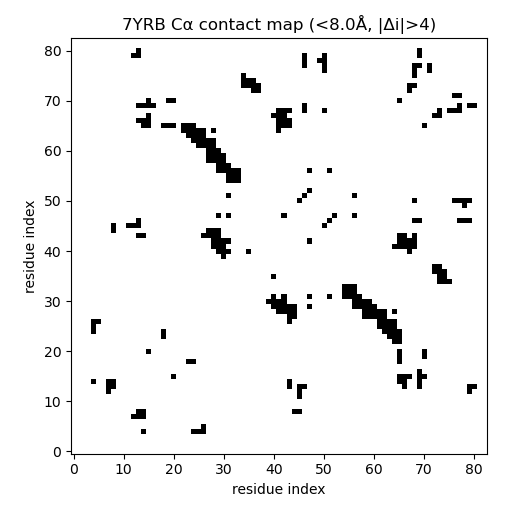 1 72 ? 21.97956 -2.59742 -7.99795 1.000 32.34420 893 GLY A CA 1
ATOM 1089 C C . GLY A 1 72 ? 23.33769 -2.36919 -7.39211 1.000 36.26558 893 GLY A C 1
ATOM 1090 O O . GLY A 1 72 ? 24.33479 -2.83365 -7.95477 1.000 38.36661 893 GLY A O 1
ATOM 1094 N N . THR A 1 73 ? 23.42078 -1.68946 -6.25264 1.000 31.98825 894 THR A N 1
ATOM 1095 C CA . THR A 1 73 ? 24.70654 -1.31660 -5.68250 1.000 34.58920 894 THR A CA 1
ATOM 1096 C C . THR A 1 73 ? 25.13372 -2.18139 -4.49886 1.000 35.49950 894 THR A C 1
ATOM 1097 O O . THR A 1 73 ? 26.20322 -1.93578 -3.93142 1.000 40.96705 894 THR A O 1
ATOM 1108 N N . LEU A 1 74 ? 24.35229 -3.19363 -4.12224 1.000 31.93374 895 LEU A N 1
ATOM 1109 C CA . LEU A 1 74 ? 24.69247 -4.06640 -3.00660 1.000 31.02679 895 LEU A CA 1
ATOM 1110 C C . LEU A 1 74 ? 25.36457 -5.35050 -3.49469 1.000 37.81168 895 LEU A C 1
ATOM 1111 O O . LEU A 1 74 ? 25.33624 -5.69832 -4.67454 1.000 38.44259 895 LEU A O 1
ATOM 1127 N N . SER A 1 75 ? 25.92763 -6.08199 -2.53686 1.000 35.39213 896 SER A N 1
ATOM 1128 C CA . SER A 1 75 ? 26.68095 -7.28813 -2.86214 1.000 42.23488 896 SER A CA 1
ATOM 1129 C C . SER A 1 75 ? 25.83506 -8.28773 -3.63792 1.000 43.36242 896 SER A C 1
ATOM 1130 O O . SER A 1 75 ? 26.37645 -9.09394 -4.40210 1.000 45.97960 896 SER A O 1
ATOM 1138 N N . ASN A 1 76 ? 24.51769 -8.23919 -3.48936 1.000 40.60875 897 ASN A N 1
ATOM 1139 C CA . ASN A 1 76 ? 23.65001 -9.26682 -4.02991 1.000 41.22753 897 ASN A CA 1
ATOM 1140 C C . ASN A 1 76 ? 22.62360 -8.65338 -4.97165 1.000 43.88885 897 ASN A C 1
ATOM 1141 O O . ASN A 1 76 ? 22.25702 -7.48872 -4.80982 1.000 34.24170 897 ASN A O 1
ATOM 1152 N N . PRO A 1 77 ? 22.15832 -9.38823 -5.97753 1.000 42.44318 898 PRO A N 1
ATOM 1153 C CA . PRO A 1 77 ? 21.19942 -8.80212 -6.92095 1.000 46.04890 898 PRO A CA 1
ATOM 1154 C C . PRO A 1 77 ? 19.79434 -8.72410 -6.34114 1.000 34.65238 898 PRO A C 1
ATOM 1155 O O . PRO A 1 77 ? 19.38325 -9.54100 -5.51177 1.000 35.45802 898 PRO A O 1
ATOM 1166 N N . CYS A 1 78 ? 19.05748 -7.70930 -6.78438 1.000 38.06867 899 CYS A N 1
ATOM 1167 C CA . CYS A 1 78 ? 17.68920 -7.52110 -6.31404 1.000 33.28063 899 CYS A CA 1
ATOM 1168 C C . CYS A 1 78 ? 16.77867 -8.59691 -6.90041 1.000 32.63967 899 CYS A C 1
ATOM 1169 O O . CYS A 1 78 ? 16.75444 -8.81148 -8.11464 1.000 34.04880 899 CYS A O 1
ATOM 1176 N N . THR A 1 79 ? 16.01665 -9.25851 -6.04314 1.000 26.96740 900 THR A N 1
ATOM 1177 C CA . THR A 1 79 ? 15.07044 -10.26874 -6.49480 1.000 33.85712 900 THR A CA 1
ATOM 1178 C C . THR A 1 79 ? 13.72705 -9.68896 -6.90325 1.000 36.10198 900 THR A C 1
ATOM 1179 O O . THR A 1 79 ? 12.83102 -10.44969 -7.27452 1.000 38.18557 900 THR A O 1
ATOM 1190 N N . LEU A 1 80 ? 13.55045 -8.37437 -6.79342 1.000 32.62978 901 LEU A N 1
ATOM 1191 C CA . LEU A 1 80 ? 12.32910 -7.71285 -7.22735 1.000 35.03561 901 LEU A CA 1
ATOM 1192 C C . LEU A 1 80 ? 12.51358 -6.94091 -8.52585 1.000 42.58600 901 LEU A C 1
ATOM 1193 O O . LEU A 1 80 ? 11.60623 -6.21184 -8.93191 1.000 40.48409 901 LEU A O 1
ATOM 1209 N N . ALA A 1 81 ? 13.66420 -7.07046 -9.18435 1.000 44.49132 902 ALA A N 1
ATOM 1210 C CA . ALA A 1 81 ? 13.96744 -6.26062 -10.35761 1.000 43.93988 902 ALA A CA 1
ATOM 1211 C C . ALA A 1 81 ? 14.04039 -7.07677 -11.64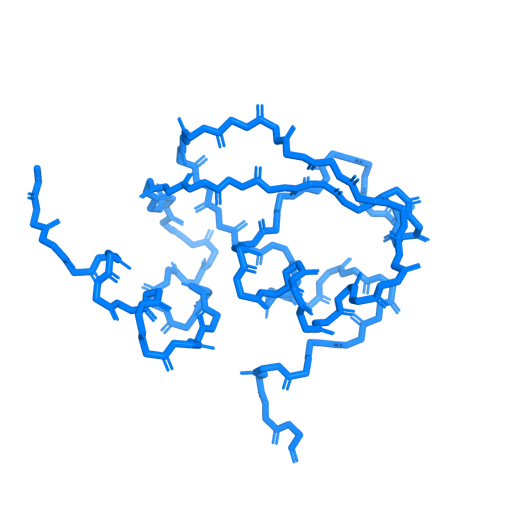409 1.000 51.38868 902 ALA A C 1
ATOM 1212 O O . ALA A 1 81 ? 14.51328 -6.55816 -12.66380 1.000 51.81921 902 ALA A O 1
ATOM 1219 N N . GLY A 1 82 ? 13.55271 -8.32220 -11.64027 1.000 48.49504 903 GLY A N 1
ATOM 1220 C CA . GLY A 1 82 ? 13.41133 -9.03878 -12.89324 1.000 50.20794 903 GLY A CA 1
ATOM 1221 C C . GLY A 1 82 ? 13.57554 -10.54322 -12.90683 1.000 54.54418 903 GLY A C 1
ATOM 1222 O O . GLY A 1 82 ? 13.12749 -11.18410 -13.86183 1.000 59.88485 903 GLY A O 1
ATOM 1226 N N . GLU A 1 83 ? 14.19674 -11.13486 -11.89438 1.000 55.94152 904 GLU A N 1
ATOM 1227 C CA . GLU A 1 83 ? 14.28011 -12.59702 -11.83821 1.000 56.66787 904 GLU A CA 1
ATOM 1228 C C . GLU A 1 83 ? 12.94080 -13.25425 -12.20015 1.000 58.14541 904 GLU A C 1
ATOM 1229 O O . GLU A 1 83 ? 12.88908 -14.21488 -12.97196 1.000 60.81529 904 GLU A O 1
#

Foldseek 3Di:
DDCPQVVCVVVLAACCVPAPQPWWDWAWWKDFPQFPPPPGFTADPSQCVPVVPPTRMDTDGTGTHHHCQLNQNTPDHGPRNDD

B-factor: mean 33.46, std 12.85, range [15.58, 87.0]